Protein AF-A0AAW2YK84-F1 (afdb_monomer_lite)

Structure (mmCIF, N/CA/C/O backbone):
data_AF-A0AAW2YK84-F1
#
_entry.id   AF-A0AAW2YK84-F1
#
loop_
_atom_site.group_PDB
_atom_site.id
_atom_site.type_symbol
_atom_site.label_atom_id
_atom_site.label_alt_id
_atom_site.label_comp_id
_atom_site.label_asym_id
_atom_site.label_entity_id
_atom_site.label_seq_id
_atom_site.pdbx_PDB_ins_code
_atom_site.Cartn_x
_atom_site.Cartn_y
_atom_site.Cartn_z
_atom_site.occupancy
_atom_site.B_iso_or_equiv
_atom_site.auth_seq_id
_atom_site.auth_comp_id
_atom_site.auth_asym_id
_atom_site.auth_atom_id
_atom_site.pdbx_PDB_model_num
ATOM 1 N N . MET A 1 1 ? -6.565 -19.668 -18.093 1.00 39.00 1 MET A N 1
ATOM 2 C CA . MET A 1 1 ? -5.585 -19.015 -18.991 1.00 39.00 1 MET A CA 1
ATOM 3 C C . MET A 1 1 ? -5.038 -17.766 -18.297 1.00 39.00 1 MET A C 1
ATOM 5 O O . MET A 1 1 ? -5.726 -16.755 -18.267 1.00 39.00 1 MET A O 1
ATOM 9 N N . LYS A 1 2 ? -3.854 -17.850 -17.665 1.00 45.38 2 LYS A N 1
ATOM 10 C CA . LYS A 1 2 ? -3.137 -16.693 -17.085 1.00 45.38 2 LYS A CA 1
ATOM 11 C C . LYS A 1 2 ? -2.565 -15.854 -18.240 1.00 45.38 2 LYS A C 1
ATOM 13 O O . LYS A 1 2 ? -1.958 -16.420 -19.144 1.00 45.38 2 LYS A O 1
ATOM 18 N N . ARG A 1 3 ? -2.801 -14.535 -18.263 1.00 47.78 3 ARG A N 1
ATOM 19 C CA . ARG A 1 3 ? -2.266 -13.653 -19.321 1.00 47.78 3 ARG A CA 1
ATOM 20 C C . ARG A 1 3 ? -0.733 -13.548 -19.169 1.00 47.78 3 ARG A C 1
ATOM 22 O O . ARG A 1 3 ? -0.299 -13.276 -18.053 1.00 47.78 3 ARG A O 1
ATOM 29 N N . PRO A 1 4 ? 0.087 -13.709 -20.227 1.00 59.12 4 PRO A N 1
ATOM 30 C CA . PRO A 1 4 ? 1.540 -13.856 -20.064 1.00 59.12 4 PRO A CA 1
ATOM 31 C C . PRO A 1 4 ? 2.366 -12.592 -19.768 1.00 59.12 4 PRO A C 1
ATOM 33 O O . PRO A 1 4 ? 3.574 -12.727 -19.682 1.00 59.12 4 PRO A O 1
ATOM 36 N N . ASN A 1 5 ? 1.806 -11.379 -19.653 1.00 51.66 5 ASN A N 1
ATOM 37 C CA . ASN A 1 5 ? 2.633 -10.162 -19.816 1.00 51.66 5 ASN A CA 1
ATOM 38 C C . ASN A 1 5 ? 2.389 -8.997 -18.843 1.00 51.66 5 ASN A C 1
ATOM 40 O O . ASN A 1 5 ? 2.783 -7.871 -19.135 1.00 51.66 5 ASN A O 1
ATOM 44 N N . VAL A 1 6 ? 1.784 -9.229 -17.677 1.00 53.06 6 VAL A N 1
ATOM 45 C CA . VAL A 1 6 ? 1.825 -8.231 -16.596 1.00 53.06 6 VAL A CA 1
ATOM 46 C C . VAL A 1 6 ? 2.178 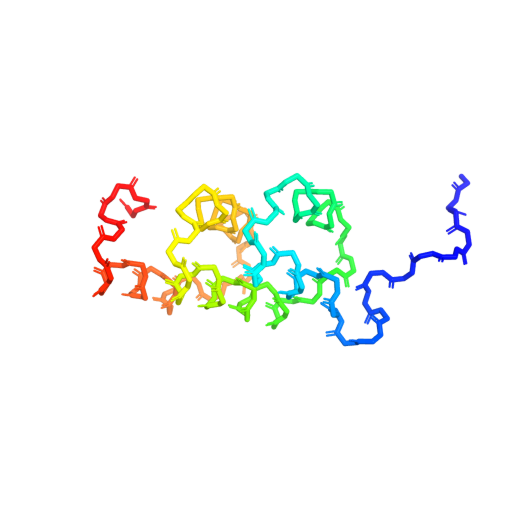-8.953 -15.311 1.00 53.06 6 VAL A C 1
ATOM 48 O O . VAL A 1 6 ? 1.369 -9.674 -14.723 1.00 53.06 6 VAL A O 1
ATOM 51 N N . ASP A 1 7 ? 3.436 -8.810 -14.929 1.00 55.00 7 ASP A N 1
ATOM 52 C CA . ASP A 1 7 ? 3.886 -9.126 -13.593 1.00 55.00 7 ASP A CA 1
ATOM 53 C C . ASP A 1 7 ? 3.776 -7.835 -12.768 1.00 55.00 7 ASP A C 1
ATOM 55 O O . ASP A 1 7 ? 4.558 -6.912 -12.991 1.00 55.00 7 ASP A O 1
ATOM 59 N N . PRO A 1 8 ? 2.772 -7.694 -11.887 1.00 55.91 8 PRO A N 1
ATOM 60 C CA . PRO A 1 8 ? 2.619 -6.503 -11.061 1.00 55.91 8 PRO A CA 1
ATOM 61 C C . PRO A 1 8 ? 3.753 -6.347 -10.042 1.00 55.91 8 PRO A C 1
ATOM 63 O O . PRO A 1 8 ? 3.956 -5.232 -9.565 1.00 55.91 8 PRO A O 1
ATOM 66 N N . SER A 1 9 ? 4.535 -7.408 -9.793 1.00 58.03 9 SER A N 1
ATOM 67 C CA . SER A 1 9 ? 5.791 -7.338 -9.039 1.00 58.03 9 SER A CA 1
ATOM 68 C C . SER A 1 9 ? 6.971 -6.815 -9.876 1.00 58.03 9 SER A C 1
ATOM 70 O O . SER A 1 9 ? 7.974 -6.345 -9.324 1.00 58.03 9 SER A O 1
ATOM 72 N N . ALA A 1 10 ? 6.851 -6.785 -11.214 1.00 55.72 10 ALA A N 1
ATOM 73 C CA . ALA A 1 10 ? 7.902 -6.264 -12.083 1.00 55.72 10 ALA A CA 1
ATOM 74 C C . ALA A 1 10 ? 8.198 -4.787 -11.788 1.00 55.72 10 ALA A C 1
ATOM 76 O O . ALA A 1 10 ? 7.313 -3.974 -11.515 1.00 55.72 10 ALA A O 1
ATOM 77 N N . ARG A 1 11 ? 9.486 -4.426 -11.879 1.00 57.53 11 ARG A N 1
ATOM 78 C CA . ARG A 1 11 ? 10.020 -3.116 -11.456 1.00 57.53 11 ARG A CA 1
ATOM 79 C C . ARG A 1 11 ? 9.731 -2.810 -9.981 1.00 57.53 11 ARG A C 1
ATOM 81 O O . ARG A 1 11 ? 9.429 -1.664 -9.652 1.00 57.53 11 ARG A O 1
ATOM 88 N N . ASN A 1 12 ? 9.847 -3.814 -9.108 1.00 59.94 12 ASN A N 1
ATOM 89 C CA . ASN A 1 12 ? 9.723 -3.648 -7.660 1.00 59.94 12 ASN A CA 1
ATOM 90 C C . ASN A 1 12 ? 8.357 -3.064 -7.255 1.00 59.94 12 ASN A C 1
ATOM 92 O O . ASN A 1 12 ? 8.288 -2.069 -6.534 1.00 59.94 12 ASN A O 1
ATOM 96 N N . ASN A 1 13 ? 7.270 -3.623 -7.802 1.00 63.72 13 ASN A N 1
ATOM 97 C CA . ASN A 1 13 ? 5.899 -3.161 -7.555 1.00 63.72 13 ASN A CA 1
ATOM 98 C C . ASN A 1 13 ? 5.668 -1.668 -7.885 1.00 63.72 13 ASN A C 1
ATOM 100 O O . ASN A 1 13 ? 4.839 -0.986 -7.278 1.00 63.72 13 ASN A O 1
ATOM 104 N N . GLY A 1 14 ? 6.387 -1.123 -8.873 1.00 68.75 14 GLY A N 1
ATOM 105 C CA . GLY A 1 14 ? 6.293 0.292 -9.255 1.00 68.75 14 GLY A CA 1
ATOM 106 C C . GLY A 1 14 ? 4.878 0.765 -9.606 1.00 68.75 14 GLY A C 1
ATOM 107 O O . GLY A 1 14 ? 4.564 1.944 -9.446 1.00 68.75 14 GLY A O 1
ATOM 108 N N . ALA A 1 15 ? 4.010 -0.148 -10.048 1.00 80.12 15 ALA A N 1
ATOM 109 C CA . ALA A 1 15 ? 2.640 0.163 -10.433 1.00 80.12 15 ALA A CA 1
ATOM 110 C C . ALA A 1 15 ? 1.774 0.618 -9.244 1.00 80.12 15 ALA A C 1
ATOM 112 O O . ALA A 1 15 ? 1.084 1.632 -9.368 1.00 80.12 15 ALA A O 1
ATOM 113 N N . ILE A 1 16 ? 1.841 -0.068 -8.092 1.00 84.38 16 ILE A N 1
ATOM 114 C CA . ILE A 1 16 ? 1.047 0.309 -6.909 1.00 84.38 16 ILE A CA 1
ATOM 115 C C . ILE A 1 16 ? 1.554 1.637 -6.330 1.00 84.38 16 ILE A C 1
ATOM 117 O O . ILE A 1 16 ? 0.760 2.519 -6.023 1.00 84.38 16 ILE A O 1
ATOM 121 N N . MET A 1 17 ? 2.875 1.853 -6.312 1.00 85.62 17 MET A N 1
ATOM 122 C CA . MET A 1 17 ? 3.467 3.117 -5.856 1.00 85.62 17 MET A CA 1
ATOM 123 C C . MET A 1 17 ? 3.089 4.299 -6.758 1.00 85.62 17 MET A C 1
ATOM 125 O O . MET A 1 17 ? 2.768 5.378 -6.263 1.00 85.62 17 MET A O 1
ATOM 129 N N . ALA A 1 18 ? 3.095 4.113 -8.082 1.00 87.38 18 ALA A N 1
ATOM 130 C CA . ALA A 1 18 ? 2.690 5.152 -9.027 1.00 87.38 18 ALA A CA 1
ATOM 131 C C . ALA A 1 18 ? 1.194 5.484 -8.916 1.00 87.38 18 ALA A C 1
ATOM 133 O O . ALA A 1 18 ? 0.821 6.658 -9.003 1.00 87.38 18 ALA A O 1
ATOM 134 N N . ALA A 1 19 ? 0.345 4.472 -8.698 1.00 89.75 19 ALA A N 1
ATOM 135 C CA . ALA A 1 19 ? -1.067 4.679 -8.397 1.00 89.75 19 ALA A CA 1
ATOM 136 C C . ALA A 1 19 ? -1.234 5.472 -7.092 1.00 89.75 19 ALA A C 1
ATOM 138 O O . ALA A 1 19 ? -1.996 6.438 -7.076 1.00 89.75 19 ALA A O 1
ATOM 139 N N . SER A 1 20 ? -0.449 5.153 -6.058 1.00 90.06 20 SER A N 1
ATOM 140 C CA . SER A 1 20 ? -0.451 5.874 -4.783 1.00 90.06 20 SER A CA 1
ATOM 141 C C . SER A 1 20 ? 0.018 7.309 -4.855 1.00 90.06 20 SER A C 1
ATOM 143 O O . SER A 1 20 ? -0.639 8.175 -4.295 1.00 90.06 20 SER A O 1
ATOM 145 N N . LEU A 1 21 ? 1.085 7.599 -5.594 1.00 88.38 21 LEU A N 1
ATOM 146 C CA . LEU A 1 21 ? 1.528 8.977 -5.822 1.00 88.38 21 LEU A CA 1
ATOM 147 C C . LEU A 1 21 ? 0.434 9.823 -6.486 1.00 88.38 21 LEU A C 1
ATOM 149 O O . LEU A 1 21 ? 0.228 10.984 -6.135 1.00 88.38 21 LEU A O 1
ATOM 153 N N . ARG A 1 22 ? -0.289 9.236 -7.445 1.00 90.75 22 ARG A N 1
ATOM 154 C CA . ARG A 1 22 ? -1.331 9.927 -8.217 1.00 90.75 22 ARG A CA 1
ATOM 155 C C . ARG A 1 22 ? -2.713 9.905 -7.560 1.00 90.75 22 ARG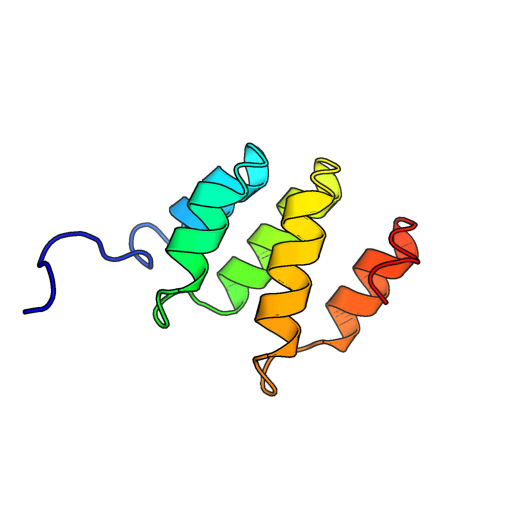 A C 1
ATOM 157 O O . ARG A 1 22 ? -3.619 10.519 -8.111 1.00 90.75 22 ARG A O 1
ATOM 164 N N . GLY A 1 23 ? -2.892 9.183 -6.453 1.00 89.75 23 GLY A N 1
ATOM 165 C CA . GLY A 1 23 ? -4.205 8.984 -5.830 1.00 89.75 23 GLY A CA 1
ATOM 166 C C . GLY A 1 23 ? -5.175 8.177 -6.694 1.00 89.75 23 GLY A C 1
ATOM 167 O O . GLY A 1 23 ? -6.388 8.323 -6.572 1.00 89.75 23 GLY A O 1
ATOM 168 N N . ASN A 1 24 ? -4.666 7.345 -7.605 1.00 93.50 24 ASN A N 1
ATOM 169 C CA . ASN A 1 24 ? -5.498 6.588 -8.533 1.00 93.50 24 ASN A CA 1
ATOM 170 C C . ASN A 1 24 ? -6.060 5.327 -7.860 1.00 93.50 24 ASN A C 1
ATOM 172 O O . ASN A 1 24 ? -5.477 4.242 -7.940 1.00 93.50 24 ASN A O 1
ATOM 176 N N . VAL A 1 25 ? -7.213 5.498 -7.211 1.00 91.56 25 VAL A N 1
ATOM 177 C CA . VAL A 1 25 ? -7.916 4.454 -6.454 1.00 91.56 25 VAL A CA 1
ATOM 178 C C . VAL A 1 25 ? -8.250 3.239 -7.315 1.00 91.56 25 VAL A C 1
ATOM 180 O O . VAL A 1 25 ? -8.063 2.111 -6.869 1.00 91.56 25 VAL A O 1
ATOM 183 N N . GLU A 1 26 ? -8.717 3.441 -8.547 1.00 89.62 26 GLU A N 1
ATOM 184 C CA . GLU A 1 26 ? -9.170 2.329 -9.388 1.00 89.62 26 GLU A CA 1
ATOM 185 C C . GLU A 1 26 ? -7.997 1.490 -9.901 1.00 89.62 26 GLU A C 1
ATOM 187 O O . GLU A 1 26 ? -8.045 0.261 -9.865 1.00 89.62 26 GLU A O 1
ATOM 192 N N . CYS A 1 27 ? -6.889 2.135 -10.284 1.00 87.38 27 CYS A N 1
ATOM 193 C CA . CYS A 1 27 ? -5.668 1.405 -10.612 1.00 87.38 27 CYS A CA 1
ATOM 194 C C . CYS A 1 27 ? -5.125 0.635 -9.405 1.00 87.38 27 CYS A C 1
ATOM 196 O O . CYS A 1 27 ? -4.763 -0.529 -9.556 1.00 87.38 27 CYS A O 1
ATOM 198 N N . ALA A 1 28 ? -5.097 1.244 -8.216 1.00 88.88 28 ALA A N 1
ATOM 199 C CA . ALA A 1 28 ? -4.654 0.554 -7.009 1.00 88.88 28 ALA A CA 1
ATOM 200 C C . ALA A 1 28 ? -5.554 -0.647 -6.680 1.00 88.88 28 ALA A C 1
ATOM 202 O O . ALA A 1 28 ? -5.048 -1.741 -6.456 1.00 88.88 28 ALA A O 1
ATOM 203 N N . ARG A 1 29 ? -6.882 -0.490 -6.759 1.00 87.00 29 ARG A N 1
ATOM 204 C CA . ARG A 1 29 ? -7.856 -1.571 -6.539 1.00 87.00 29 ARG A CA 1
ATOM 205 C C . ARG A 1 29 ? -7.639 -2.754 -7.480 1.00 87.00 29 ARG A C 1
ATOM 207 O O . ARG A 1 29 ? -7.752 -3.899 -7.056 1.00 87.00 29 ARG A O 1
ATOM 214 N N . LEU A 1 30 ? -7.354 -2.495 -8.756 1.00 85.88 30 LEU A N 1
ATOM 215 C CA . LEU A 1 30 ? -7.080 -3.554 -9.730 1.00 85.88 30 LEU A CA 1
ATOM 216 C C . LEU A 1 30 ? -5.762 -4.278 -9.443 1.00 85.88 30 LEU A C 1
ATOM 218 O O . LEU A 1 30 ? -5.689 -5.486 -9.651 1.00 85.88 30 LEU A O 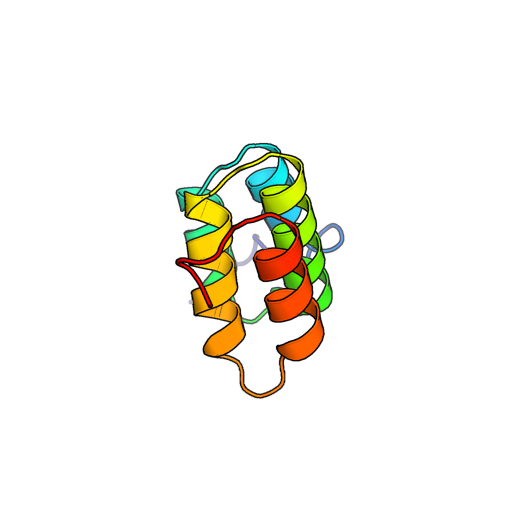1
ATOM 222 N N . LEU A 1 31 ? -4.747 -3.555 -8.966 1.00 84.31 31 LEU A N 1
ATOM 223 C CA . LEU A 1 31 ? -3.439 -4.116 -8.631 1.00 84.31 31 LEU A CA 1
ATOM 224 C C . LEU A 1 31 ? -3.479 -4.952 -7.347 1.00 84.31 31 LEU A C 1
ATOM 226 O O . LEU A 1 31 ? -2.904 -6.032 -7.334 1.00 84.31 31 LEU A O 1
ATOM 230 N N . LEU A 1 32 ? -4.195 -4.507 -6.309 1.00 79.69 32 LEU A N 1
ATOM 231 C CA . LEU A 1 32 ? -4.321 -5.230 -5.032 1.00 79.69 32 LEU A CA 1
ATOM 232 C C . LEU A 1 32 ? -5.053 -6.575 -5.157 1.00 79.69 32 LEU A C 1
ATOM 234 O O . LEU A 1 32 ? -4.871 -7.459 -4.332 1.00 79.69 32 LEU A O 1
ATOM 238 N N . ARG A 1 33 ? -5.834 -6.781 -6.226 1.00 81.38 33 ARG A N 1
ATOM 239 C CA . ARG A 1 33 ? -6.432 -8.093 -6.535 1.00 81.38 33 ARG A CA 1
ATOM 240 C C . ARG A 1 33 ? -5.404 -9.148 -6.948 1.00 81.38 33 ARG A C 1
ATOM 242 O O . ARG A 1 33 ? -5.764 -10.319 -7.045 1.00 81.38 33 ARG A O 1
ATOM 249 N N . ASP A 1 34 ? -4.176 -8.745 -7.265 1.00 77.62 34 ASP A N 1
ATOM 250 C CA . ASP A 1 34 ? -3.104 -9.666 -7.615 1.00 77.62 34 ASP A CA 1
ATOM 251 C C . ASP A 1 34 ? -2.276 -10.005 -6.369 1.00 77.62 34 ASP A C 1
ATOM 253 O O . ASP A 1 34 ? -1.547 -9.180 -5.825 1.00 77.62 34 ASP A O 1
ATOM 257 N N . GLU A 1 35 ? -2.369 -11.263 -5.948 1.00 69.69 35 GLU A N 1
ATOM 258 C CA . GLU A 1 35 ? -1.669 -11.855 -4.796 1.00 69.69 35 GLU A CA 1
ATOM 259 C C . GLU A 1 35 ? -0.133 -11.743 -4.881 1.00 69.69 35 GLU A C 1
ATOM 261 O O . GLU A 1 35 ? 0.553 -11.910 -3.876 1.00 69.69 35 GLU A O 1
ATOM 266 N N . ARG A 1 36 ? 0.422 -11.423 -6.060 1.00 71.44 36 ARG A N 1
ATOM 267 C CA . ARG A 1 36 ? 1.862 -11.195 -6.260 1.00 71.44 36 ARG A CA 1
ATOM 268 C C . ARG A 1 36 ? 2.331 -9.799 -5.843 1.00 71.44 36 ARG A C 1
ATOM 270 O O . ARG A 1 36 ? 3.514 -9.510 -5.984 1.00 71.44 36 ARG A O 1
ATOM 277 N N . VAL A 1 37 ? 1.440 -8.914 -5.391 1.00 75.81 37 VAL A N 1
ATOM 278 C CA . VAL A 1 37 ? 1.852 -7.615 -4.844 1.00 75.81 37 VAL A CA 1
ATOM 279 C C . VAL A 1 37 ? 2.461 -7.820 -3.460 1.00 75.81 37 VAL A C 1
ATOM 281 O O . VAL A 1 37 ? 1.770 -8.209 -2.513 1.00 75.81 37 VAL A O 1
ATOM 284 N N . ASP A 1 38 ? 3.749 -7.504 -3.340 1.00 76.00 38 ASP A N 1
ATOM 285 C CA . ASP A 1 38 ? 4.506 -7.689 -2.101 1.00 76.00 38 ASP A CA 1
ATOM 286 C C . ASP A 1 38 ? 3.973 -6.821 -0.953 1.00 76.00 38 ASP A C 1
ATOM 288 O O . ASP A 1 38 ? 3.571 -5.668 -1.141 1.00 76.00 38 ASP A O 1
ATOM 292 N N . ALA A 1 39 ? 4.045 -7.346 0.271 1.00 74.88 39 ALA A N 1
ATOM 293 C CA . ALA A 1 39 ? 3.608 -6.640 1.474 1.00 74.88 39 ALA A CA 1
ATOM 294 C C . ALA A 1 39 ? 4.359 -5.307 1.699 1.00 74.88 39 ALA A C 1
ATOM 296 O O . ALA A 1 39 ? 3.757 -4.289 2.057 1.00 74.88 39 ALA A O 1
ATOM 297 N N . ASP A 1 40 ? 5.662 -5.275 1.404 1.00 77.62 40 ASP A N 1
ATOM 298 C CA . ASP A 1 40 ? 6.475 -4.055 1.483 1.00 77.62 40 ASP A CA 1
ATOM 299 C C . ASP A 1 40 ? 5.994 -2.983 0.496 1.00 77.62 40 ASP A C 1
ATOM 301 O O . ASP A 1 40 ? 6.017 -1.786 0.793 1.00 77.62 40 ASP A O 1
ATOM 305 N N . ALA A 1 41 ? 5.516 -3.397 -0.679 1.00 80.19 41 ALA A N 1
ATOM 306 C CA . ALA A 1 41 ? 4.984 -2.476 -1.670 1.00 80.19 41 ALA A CA 1
ATOM 307 C C . ALA A 1 41 ? 3.647 -1.871 -1.237 1.00 80.19 41 ALA A C 1
ATOM 309 O O . ALA A 1 41 ? 3.429 -0.683 -1.472 1.00 80.19 41 ALA A O 1
ATOM 310 N N . ARG A 1 42 ? 2.787 -2.655 -0.574 1.00 79.19 42 ARG A N 1
ATOM 311 C CA . ARG A 1 42 ? 1.523 -2.170 0.009 1.00 79.19 42 ARG A CA 1
ATOM 312 C C . ARG A 1 42 ? 1.785 -1.144 1.112 1.00 79.19 42 ARG A C 1
ATOM 314 O O . ARG A 1 42 ? 1.255 -0.037 1.042 1.00 79.19 42 ARG A O 1
ATOM 321 N N . THR A 1 43 ? 2.735 -1.434 2.005 1.00 80.31 43 THR A N 1
ATOM 322 C CA . THR A 1 43 ? 3.152 -0.499 3.066 1.00 80.31 43 THR A CA 1
ATOM 323 C C . THR A 1 43 ? 3.628 0.835 2.479 1.00 80.31 43 THR A C 1
ATOM 325 O O . THR A 1 43 ? 3.164 1.905 2.869 1.00 80.31 43 THR A O 1
ATOM 328 N N . ARG A 1 44 ? 4.512 0.798 1.471 1.00 83.88 44 ARG A N 1
ATOM 329 C CA . ARG A 1 44 ? 5.004 2.019 0.802 1.00 83.88 44 ARG A CA 1
ATOM 330 C C . ARG A 1 44 ? 3.899 2.744 0.036 1.00 83.88 44 ARG A C 1
ATOM 332 O O . ARG A 1 44 ? 3.864 3.973 0.018 1.00 83.88 44 ARG A O 1
ATOM 339 N N . ALA A 1 45 ? 2.993 2.007 -0.604 1.00 87.56 45 ALA A N 1
ATOM 340 C CA . ALA A 1 45 ? 1.827 2.565 -1.278 1.00 87.56 45 ALA A CA 1
ATOM 341 C C . ALA A 1 45 ? 0.914 3.316 -0.294 1.00 87.56 45 ALA A C 1
ATOM 343 O O . ALA A 1 45 ? 0.411 4.389 -0.640 1.00 87.56 45 ALA A O 1
ATOM 344 N N . LEU A 1 46 ? 0.749 2.800 0.926 1.00 85.12 46 LEU A N 1
ATOM 345 C CA . LEU A 1 46 ? -0.005 3.448 1.994 1.00 85.12 46 LEU A CA 1
ATOM 346 C C . LEU A 1 46 ? 0.692 4.722 2.485 1.00 85.12 46 LEU A C 1
ATOM 348 O O . LEU A 1 46 ? 0.058 5.774 2.547 1.00 85.12 46 LEU A O 1
ATOM 352 N N . GLU A 1 47 ? 1.999 4.679 2.755 1.00 84.44 47 GLU A N 1
ATOM 353 C CA . GLU A 1 47 ? 2.782 5.867 3.138 1.00 84.44 47 GLU A CA 1
ATOM 354 C C . GLU A 1 47 ? 2.694 6.988 2.086 1.00 84.44 47 GLU A C 1
ATOM 356 O O . GLU A 1 47 ? 2.550 8.173 2.414 1.00 84.44 47 GLU A O 1
ATOM 361 N N . LEU A 1 48 ? 2.743 6.624 0.802 1.00 88.38 48 LEU A N 1
ATOM 362 C CA . LEU A 1 48 ? 2.599 7.558 -0.315 1.00 88.38 48 LEU A CA 1
ATOM 363 C C . LEU A 1 48 ? 1.192 8.159 -0.378 1.00 88.38 48 LEU A C 1
ATOM 365 O O . LEU A 1 48 ? 1.059 9.377 -0.492 1.00 88.38 48 LEU A O 1
ATOM 369 N N . ALA A 1 49 ? 0.152 7.336 -0.238 1.00 89.00 49 ALA A N 1
ATOM 370 C CA . ALA A 1 49 ? -1.228 7.812 -0.199 1.00 89.00 49 ALA A CA 1
ATOM 371 C C . ALA A 1 49 ? -1.463 8.762 0.990 1.00 89.00 49 ALA A C 1
ATOM 373 O O . ALA A 1 49 ? -2.060 9.824 0.823 1.00 89.00 49 ALA A O 1
ATOM 374 N N . ILE A 1 50 ? -0.915 8.432 2.165 1.00 84.06 50 ILE A N 1
ATOM 375 C CA . ILE A 1 50 ? -0.998 9.249 3.381 1.00 84.06 50 ILE A CA 1
ATOM 376 C C . ILE A 1 50 ? -0.232 10.571 3.235 1.00 84.06 50 ILE A C 1
ATOM 378 O O . ILE A 1 50 ? -0.725 11.614 3.660 1.00 84.06 50 ILE A O 1
ATOM 382 N N . SER A 1 51 ? 0.974 10.558 2.659 1.00 86.38 51 SER A N 1
ATOM 383 C CA . SER A 1 51 ? 1.783 11.776 2.460 1.00 86.38 51 SER A CA 1
ATOM 384 C C . SER A 1 51 ? 1.182 12.749 1.449 1.00 86.38 51 SER A C 1
ATOM 386 O O . SER A 1 51 ? 1.421 13.949 1.560 1.00 86.38 51 SER A O 1
ATOM 388 N N . HIS A 1 52 ? 0.380 12.250 0.510 1.00 87.25 52 HIS A N 1
ATOM 389 C CA . HIS A 1 52 ? -0.289 13.058 -0.509 1.00 87.25 52 HIS A CA 1
ATOM 390 C C . HIS A 1 52 ? -1.769 13.330 -0.191 1.00 87.25 52 HIS A C 1
ATOM 392 O O . HIS A 1 52 ? -2.462 13.925 -1.013 1.00 87.25 52 HIS A O 1
ATOM 398 N N . ASN A 1 53 ? -2.251 12.940 0.997 1.00 87.50 53 ASN A N 1
ATOM 399 C CA . ASN A 1 53 ? -3.637 13.116 1.450 1.00 87.50 53 ASN A CA 1
ATOM 400 C C . ASN A 1 53 ? -4.686 12.454 0.532 1.00 87.50 53 ASN A C 1
ATOM 402 O O . ASN A 1 53 ? -5.795 12.959 0.356 1.00 87.50 53 ASN A O 1
ATOM 406 N N . HIS A 1 54 ? -4.361 11.298 -0.050 1.00 90.12 54 HIS A N 1
ATOM 407 C CA . HIS A 1 54 ? -5.280 10.530 -0.895 1.00 90.12 54 HIS A CA 1
ATOM 408 C C . HIS A 1 54 ? -6.216 9.662 -0.044 1.00 90.12 54 HIS A C 1
ATOM 410 O O . HIS A 1 54 ? -6.120 8.437 -0.052 1.00 90.12 54 HIS A O 1
ATOM 416 N N . TYR A 1 55 ? -7.130 10.295 0.697 1.00 84.31 55 TYR A N 1
ATOM 417 C CA . TYR A 1 55 ? -7.996 9.657 1.705 1.00 84.31 55 TYR A CA 1
ATOM 418 C C . TYR A 1 55 ? -8.711 8.385 1.221 1.00 84.31 55 TYR A C 1
ATOM 420 O O . TYR A 1 55 ? -8.681 7.360 1.897 1.00 84.31 55 TYR A O 1
ATOM 428 N N . GLN A 1 56 ? -9.308 8.421 0.025 1.00 87.00 56 GLN A N 1
ATOM 429 C CA . GLN A 1 56 ? -10.025 7.270 -0.546 1.00 87.00 56 GLN A CA 1
ATOM 430 C C . GLN A 1 56 ? -9.102 6.083 -0.844 1.00 87.00 56 GLN A C 1
ATOM 432 O O . GLN A 1 56 ? -9.521 4.928 -0.789 1.00 87.00 56 GLN A O 1
ATOM 437 N N . LEU A 1 57 ? -7.838 6.360 -1.167 1.00 88.31 57 LEU A N 1
ATOM 438 C CA . LEU A 1 57 ? -6.843 5.328 -1.410 1.00 88.31 57 LEU A CA 1
ATOM 439 C C . LEU A 1 57 ? -6.283 4.765 -0.099 1.00 88.31 57 LEU A C 1
ATOM 441 O O . LEU A 1 57 ? -6.043 3.567 -0.010 1.00 88.31 57 LEU A O 1
ATOM 445 N N . VAL A 1 58 ? -6.123 5.610 0.921 1.00 85.06 58 VAL A N 1
ATOM 446 C CA . VAL A 1 58 ? -5.746 5.186 2.279 1.00 85.06 58 VAL A CA 1
ATOM 447 C C . VAL A 1 58 ? -6.781 4.212 2.841 1.00 85.06 58 VAL A C 1
ATOM 449 O O . VAL A 1 58 ? -6.415 3.152 3.337 1.00 85.06 58 VAL A O 1
ATOM 452 N N . GLU A 1 59 ? -8.072 4.517 2.694 1.00 83.88 59 GLU A N 1
ATOM 453 C CA . GLU A 1 59 ? -9.152 3.627 3.132 1.00 83.88 59 GLU A CA 1
ATOM 454 C C . GLU A 1 59 ? -9.144 2.285 2.381 1.00 83.88 59 GLU A C 1
ATOM 456 O O . GLU A 1 59 ? -9.329 1.228 2.984 1.00 83.88 59 GLU A O 1
ATOM 461 N N . LEU A 1 60 ? -8.905 2.317 1.064 1.00 86.62 60 LEU A N 1
ATOM 462 C CA . LEU A 1 60 ? -8.787 1.114 0.239 1.00 86.62 60 LEU A CA 1
ATOM 463 C C . LEU A 1 60 ? -7.627 0.222 0.705 1.00 86.62 60 LEU A C 1
ATOM 465 O O . LEU A 1 60 ? -7.825 -0.974 0.896 1.00 86.62 60 LEU A O 1
ATOM 469 N N . LEU A 1 61 ? -6.439 0.807 0.880 1.00 82.81 61 LEU A N 1
ATOM 470 C CA . LEU A 1 61 ? -5.227 0.082 1.263 1.00 82.81 61 LEU A CA 1
ATOM 471 C C . LEU A 1 61 ? -5.337 -0.492 2.679 1.00 82.81 61 LEU A C 1
ATOM 473 O O . LEU A 1 61 ? -4.982 -1.645 2.885 1.00 82.81 61 LEU A O 1
ATOM 477 N N . LEU A 1 62 ? -5.906 0.254 3.631 1.00 78.75 62 LEU A N 1
ATOM 478 C CA . LEU A 1 62 ? -6.112 -0.241 4.996 1.00 78.75 62 LEU A CA 1
ATOM 479 C C . LEU A 1 62 ? -7.124 -1.394 5.055 1.00 78.75 62 LEU A C 1
ATOM 481 O O . LEU A 1 62 ? -6.909 -2.351 5.791 1.00 78.75 62 LEU A O 1
ATOM 485 N N . LYS A 1 63 ? -8.203 -1.356 4.262 1.00 76.94 63 LYS A N 1
ATOM 486 C CA . LYS A 1 63 ? -9.165 -2.472 4.181 1.00 76.94 63 LYS A CA 1
ATOM 487 C C . LYS A 1 63 ? -8.548 -3.746 3.601 1.00 76.94 63 LYS A C 1
ATOM 489 O O . LYS A 1 63 ? -8.907 -4.835 4.035 1.00 76.94 63 LYS A O 1
ATOM 494 N N . ASP A 1 64 ? -7.659 -3.600 2.623 1.00 71.56 64 ASP A N 1
ATOM 495 C CA . ASP A 1 64 ? -6.957 -4.716 1.986 1.00 71.56 64 ASP A CA 1
ATOM 496 C C . ASP A 1 64 ? -5.892 -5.320 2.920 1.00 71.56 64 ASP A C 1
ATOM 498 O O . ASP A 1 64 ? -5.814 -6.534 3.076 1.00 71.56 64 ASP A O 1
ATOM 502 N N . GLU A 1 65 ? -5.142 -4.476 3.636 1.00 65.50 65 GLU A N 1
ATOM 503 C CA . GLU A 1 65 ? -4.137 -4.906 4.616 1.00 65.50 65 GLU A CA 1
ATOM 504 C C . GLU A 1 65 ? -4.747 -5.568 5.859 1.00 65.50 65 GLU A C 1
ATOM 506 O O . GLU A 1 65 ? -4.211 -6.561 6.338 1.00 65.50 65 GLU A O 1
ATOM 511 N N . LEU A 1 66 ? -5.885 -5.079 6.367 1.00 56.88 66 LEU A N 1
ATOM 512 C CA . LEU A 1 66 ? -6.596 -5.709 7.491 1.00 56.88 66 LEU A CA 1
ATOM 513 C C . LEU A 1 66 ? -7.209 -7.071 7.126 1.00 56.88 66 LEU A C 1
ATOM 515 O O . LEU A 1 66 ? -7.515 -7.864 8.016 1.00 56.88 66 LEU A O 1
ATOM 519 N N . ALA A 1 67 ? -7.402 -7.348 5.834 1.00 57.28 67 ALA A N 1
ATOM 520 C CA . ALA A 1 67 ? -7.825 -8.662 5.360 1.00 57.28 67 ALA A CA 1
ATOM 521 C C . ALA A 1 67 ? -6.669 -9.681 5.345 1.00 57.28 67 ALA A C 1
ATOM 523 O O . ALA A 1 67 ? -6.926 -10.884 5.268 1.00 57.28 67 ALA A O 1
ATOM 524 N N . ASP A 1 68 ? -5.418 -9.219 5.453 1.00 56.62 68 ASP A N 1
ATOM 525 C CA . ASP A 1 68 ? -4.217 -10.046 5.531 1.00 56.62 68 ASP A CA 1
ATOM 526 C C . ASP A 1 68 ? -3.720 -10.131 6.992 1.00 56.62 68 ASP A C 1
ATOM 528 O O . ASP A 1 68 ? -3.043 -9.228 7.489 1.00 56.62 68 ASP A O 1
ATOM 532 N N . PRO A 1 69 ? -4.013 -11.225 7.720 1.00 51.94 69 PRO A N 1
ATOM 533 C CA . PRO A 1 69 ? -3.664 -11.361 9.137 1.00 51.94 69 PRO A CA 1
ATOM 534 C C . PRO A 1 69 ? -2.151 -11.459 9.394 1.00 51.94 69 PRO A C 1
ATOM 536 O O . PRO A 1 69 ? -1.726 -11.448 10.549 1.00 51.94 69 PRO A O 1
ATOM 539 N N . THR A 1 70 ? -1.328 -11.577 8.345 1.00 53.03 70 THR A N 1
ATOM 540 C CA . THR A 1 70 ? 0.140 -11.564 8.450 1.00 53.03 70 THR A CA 1
ATOM 541 C C . THR A 1 70 ? 0.722 -10.153 8.398 1.00 53.03 70 THR A C 1
ATOM 543 O O . THR A 1 70 ? 1.906 -9.946 8.683 1.00 53.03 70 THR A O 1
ATOM 546 N N . PHE A 1 71 ? -0.111 -9.168 8.065 1.00 56.06 71 PHE A N 1
ATOM 547 C CA . PHE A 1 71 ? 0.303 -7.803 7.840 1.00 56.06 71 PHE A CA 1
ATOM 548 C C . PHE A 1 71 ? 0.437 -7.036 9.159 1.00 56.06 71 PHE A C 1
ATOM 550 O O . PHE A 1 71 ? -0.421 -7.103 10.043 1.00 56.06 71 PHE A O 1
ATOM 557 N N . ASN A 1 72 ? 1.546 -6.304 9.311 1.00 56.34 72 ASN A N 1
ATOM 558 C CA . ASN A 1 72 ? 1.950 -5.643 10.555 1.00 56.34 72 ASN A CA 1
ATOM 559 C C . ASN A 1 72 ? 1.081 -4.407 10.864 1.00 56.34 72 ASN A C 1
ATOM 561 O O . ASN A 1 72 ? 1.524 -3.258 10.793 1.00 56.34 72 ASN A O 1
ATOM 565 N N . SER A 1 73 ? -0.169 -4.676 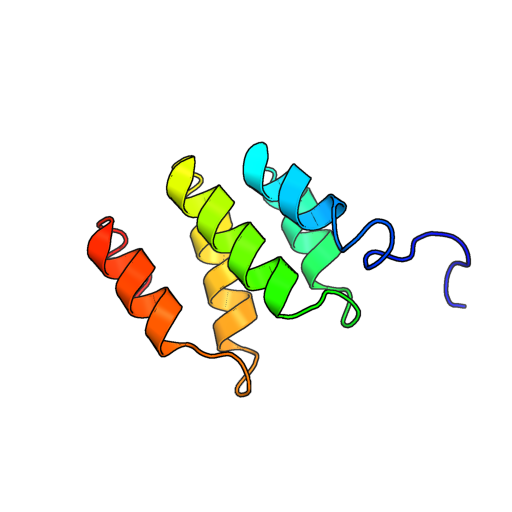11.230 1.00 58.78 73 SER A N 1
ATOM 566 C CA . SER A 1 73 ? -1.279 -3.733 11.390 1.00 58.78 73 SER A CA 1
ATOM 567 C C . SER A 1 73 ? -0.978 -2.594 12.373 1.00 58.78 73 SER A C 1
ATOM 569 O O . SER A 1 73 ? -1.473 -1.479 12.220 1.00 58.78 73 SER A O 1
ATOM 571 N N . ASN A 1 74 ? -0.093 -2.825 13.348 1.00 61.66 74 ASN A N 1
ATOM 572 C CA . ASN A 1 74 ? 0.213 -1.856 14.401 1.00 61.66 74 ASN A CA 1
ATOM 573 C C . ASN A 1 74 ? 0.899 -0.584 13.884 1.00 61.66 74 ASN A C 1
ATOM 575 O O . ASN A 1 74 ? 0.559 0.513 14.325 1.00 61.66 74 ASN A O 1
ATOM 579 N N . LYS A 1 75 ? 1.851 -0.692 12.944 1.00 63.72 75 LYS A N 1
ATOM 580 C CA . LYS A 1 75 ? 2.550 0.496 12.413 1.00 63.72 75 LYS A CA 1
ATOM 581 C C . LYS A 1 75 ? 1.606 1.391 11.609 1.00 63.72 75 LYS A C 1
ATOM 583 O O . LYS A 1 75 ? 1.699 2.614 11.696 1.00 63.72 75 LYS A O 1
ATOM 588 N N . ASN A 1 76 ? 0.669 0.785 10.889 1.00 62.28 76 ASN A N 1
ATOM 589 C CA . ASN A 1 76 ? -0.210 1.490 9.963 1.00 62.28 76 ASN A CA 1
ATOM 590 C C . ASN A 1 76 ? -1.389 2.153 10.673 1.00 62.28 76 ASN A C 1
ATOM 592 O O . ASN A 1 76 ? -1.722 3.292 10.353 1.00 62.28 76 ASN A O 1
ATOM 596 N N . ILE A 1 77 ? -1.928 1.511 11.713 1.00 63.88 77 ILE A N 1
ATOM 597 C CA . ILE A 1 77 ? -2.912 2.113 12.626 1.00 63.88 77 ILE A CA 1
ATOM 598 C C . ILE A 1 77 ? -2.327 3.355 13.311 1.00 63.88 77 ILE A C 1
ATOM 600 O O . ILE A 1 77 ? -2.976 4.403 13.351 1.00 63.88 77 ILE A O 1
ATOM 604 N N . ILE A 1 78 ? -1.082 3.279 13.803 1.00 65.31 78 ILE A N 1
ATOM 605 C CA . ILE A 1 78 ? -0.397 4.430 14.414 1.00 65.31 78 ILE A CA 1
ATOM 606 C C . ILE A 1 78 ? -0.200 5.545 13.380 1.00 65.31 78 ILE A C 1
ATOM 608 O O . ILE A 1 78 ? -0.457 6.712 13.678 1.00 65.31 78 ILE A O 1
ATOM 612 N N . LEU A 1 79 ? 0.215 5.202 12.158 1.00 65.06 79 LEU A N 1
ATOM 613 C CA . LEU A 1 79 ? 0.447 6.174 11.092 1.00 65.06 79 LEU A CA 1
ATOM 614 C C . LEU A 1 79 ? -0.847 6.896 10.682 1.00 65.06 79 LEU A C 1
ATOM 616 O O . LEU A 1 79 ? -0.858 8.127 10.624 1.00 65.06 79 LEU A O 1
ATOM 620 N N . ALA A 1 80 ? -1.938 6.155 10.474 1.00 64.31 80 ALA A N 1
ATOM 621 C CA . ALA A 1 80 ? -3.261 6.703 10.185 1.00 64.31 80 ALA A CA 1
ATOM 622 C C . ALA A 1 80 ? -3.763 7.601 11.334 1.00 64.31 80 ALA A C 1
ATOM 624 O O . ALA A 1 80 ? -4.153 8.750 11.112 1.00 64.31 80 ALA A O 1
ATOM 625 N N . SER A 1 81 ? -3.643 7.139 12.580 1.00 68.00 81 SER A N 1
ATOM 626 C CA . SER A 1 81 ? -4.041 7.914 13.764 1.00 68.00 81 SER A CA 1
ATOM 627 C C . SER A 1 81 ? -3.230 9.206 13.913 1.00 68.00 81 SER A C 1
ATOM 629 O O . SER A 1 81 ? -3.788 10.268 14.175 1.00 68.00 81 SER A O 1
ATOM 631 N N . SER A 1 82 ? -1.912 9.157 13.678 1.00 67.44 82 SER A N 1
ATOM 632 C CA . SER A 1 82 ? -1.013 10.317 13.815 1.00 67.44 82 SER A CA 1
ATOM 633 C C . SER A 1 82 ? -1.298 11.451 12.824 1.00 67.44 82 SER A C 1
ATOM 635 O O . SER A 1 82 ? -0.862 12.582 13.028 1.00 67.44 82 SER A O 1
ATOM 637 N N . ARG A 1 83 ? -2.019 11.153 11.738 1.00 66.44 83 ARG A N 1
ATOM 638 C CA . ARG A 1 83 ? -2.307 12.079 10.637 1.00 66.44 83 ARG A CA 1
ATOM 639 C C . ARG A 1 83 ? -3.778 12.511 10.597 1.00 66.44 83 ARG A C 1
ATOM 641 O O . ARG A 1 83 ? -4.181 13.176 9.648 1.00 66.44 83 ARG A O 1
ATOM 648 N N . GLY A 1 84 ? -4.566 12.156 11.617 1.00 65.38 84 GLY A N 1
ATOM 649 C CA . GLY A 1 84 ? -5.971 12.553 11.737 1.00 65.38 84 GLY A CA 1
ATOM 650 C C . GLY A 1 84 ? -6.953 11.682 10.949 1.00 65.38 84 GLY A C 1
ATOM 651 O O . GLY A 1 84 ? -8.099 12.087 10.756 1.00 65.38 84 GLY A O 1
ATOM 652 N N . TYR A 1 85 ? -6.549 10.485 10.504 1.00 64.75 85 TYR A N 1
ATOM 653 C CA . TYR A 1 85 ? -7.440 9.519 9.845 1.00 64.75 85 TYR A CA 1
ATOM 654 C C . TYR A 1 85 ? -8.294 8.745 10.871 1.00 64.75 85 TYR A C 1
ATOM 656 O O . TYR A 1 85 ? -8.428 7.526 10.801 1.00 64.75 85 TYR A O 1
ATOM 664 N N . ASN A 1 86 ? -8.891 9.457 11.832 1.00 56.78 86 ASN A N 1
ATOM 665 C CA . ASN A 1 86 ? -9.617 8.899 12.980 1.00 56.78 86 ASN A CA 1
ATOM 666 C C . ASN A 1 86 ? -10.900 8.130 12.609 1.00 56.78 86 ASN A C 1
ATOM 668 O O . ASN A 1 86 ? -11.493 7.506 13.477 1.00 56.78 86 ASN A O 1
ATOM 672 N N . GLY A 1 87 ? -11.360 8.211 11.356 1.00 55.94 87 GLY A N 1
ATOM 673 C CA . GLY A 1 87 ? -12.520 7.460 10.857 1.00 55.94 87 GLY A CA 1
ATOM 674 C C . GLY A 1 87 ? -12.172 6.126 10.190 1.00 55.94 87 GLY A C 1
ATOM 675 O O . GLY A 1 87 ? -13.079 5.442 9.727 1.00 55.94 87 GLY A O 1
AT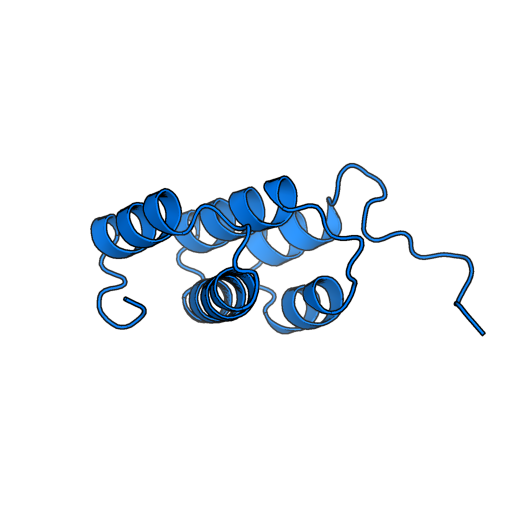OM 676 N N . ILE A 1 88 ? -10.880 5.793 10.083 1.00 53.34 88 ILE A N 1
ATOM 677 C CA . ILE A 1 88 ? -10.396 4.555 9.447 1.00 53.34 88 ILE A CA 1
ATOM 678 C C . ILE A 1 88 ? -9.849 3.553 10.491 1.00 53.34 88 ILE A C 1
ATOM 680 O O . ILE A 1 88 ? -9.618 2.395 10.154 1.00 53.34 88 ILE A O 1
ATOM 684 N N . VAL A 1 89 ? -9.674 3.980 11.750 1.00 48.28 89 VAL A N 1
ATOM 685 C CA . VAL A 1 89 ? -9.256 3.155 12.904 1.00 48.28 89 VAL A CA 1
ATOM 686 C C . VAL A 1 89 ? -10.421 2.773 13.803 1.00 48.28 89 VAL A C 1
ATOM 688 O O . VAL A 1 89 ? -11.347 3.601 13.948 1.00 48.28 89 VAL A O 1
#
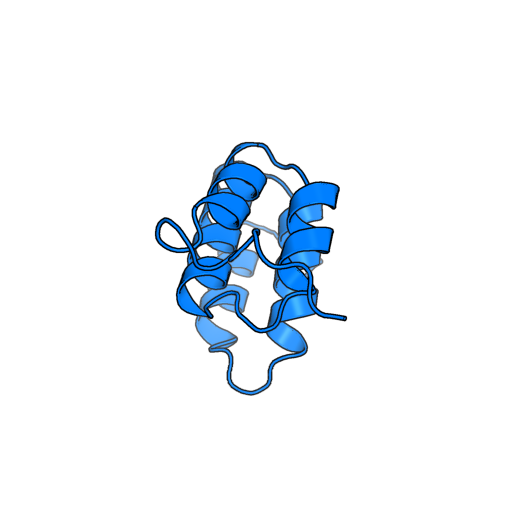
Secondary structure (DSSP, 8-state):
---TT--TTHHHHHHHHHHHHHT-HHHHHHHHTSTTS-HHHHHHHHHHHHHTT-HHHHHHHHHHHHT-TTS-HHHHHHHHHHTT-TTT-

Foldseek 3Di:
DDDDDDDCCPPNNVQLLVCLLVLVQVSNLVSLVDPNNDLVSLVNSLVSNLVNVSLSNNLVSLVSQVVPPVHPNVVSVCSCVVSPVVVSD

pLDDT: mean 72.73, std 14.07, range [39.0, 93.5]

Sequence (89 aa):
MKRPNVDPSARNNGAIMAASLRGNVECARLLLRDERVDADARTRALELAISHNHYQLVELLLKDELADPTFNSNKNIILASSRGYNGIV

Organism: NCBI:txid1008807

Radius of gyration: 12.78 Å; chains: 1; bounding box: 22×32×34 Å

InterPro domains:
  IPR002110 Ankyrin repeat [PF12796] (11-69)
  IPR036770 Ankyrin repeat-containing domain superfamily [G3DSA:1.25.40.20] (2-89)
  IPR036770 Ankyrin repeat-containing domain superfamily [SSF48403] (11-75)